Protein AF-A0A158P7Y4-F1 (afdb_monomer_lite)

Sequence (162 aa):
MDYEAQQLQEIEALQAIYQEDELELICAQYPDIALRVKLKSGQDGERNSDFQISLLIELPSNYPDVIPRLALEDVDDVLSTGRIQKAVKDEIGILLEEKKKETELKVEEEKEKAEAIERRKFEGIIVTPESFRIWKEKFDNERKALMEKKEKNGFVHGIRAR

Secondary structure (DSSP, 8-state):
--HHHHHHHHHHHHHHHS-TTTEEEEE-STTSEEEEEEEES--SS--TT--EEEEEEEE-TTTTTSPPEEEEESHHHHS-HHHHHHHHHHHHHHHHHHHHHHHHHHHHHHHHHHHHHHHHHHS-----HHHHHHHHHHHHHHHHHHHHHHHHHHHHHHS---

InterPro domains:
  IPR006575 RWD domain [PF05773] (6-92)
  IPR006575 RWD domain [PS50908] (9-121)
  IPR006575 RWD domain [SM00591] (9-139)
  IPR016135 Ubiquitin-conjugating enzyme/RWD-like [G3DSA:3.10.110.10] (1-116)
  IPR016135 Ubiquitin-conjugating enzyme/RWD-like [SSF54495] (2-83)
  IPR040213 GIR2-like [PTHR12292] (1-76)

Foldseek 3Di:
DPLLVVVLVVVVVVPVVDDPVQKDWPDSDPPWTKIKGKDWPDDDDDDVQIDIKIKIWTHHNPPPVDGTDIDIPPCCVNPPPVSVVVVVVVVVVVVVVVVVVVVVVVVVVVVVVVVVVVVVVVPDDPCDPVNVVVVVVVVVVVVVVVVVVVVVVVVVVVVPDD

Structure (mmCIF, N/CA/C/O backbone):
data_AF-A0A158P7Y4-F1
#
_entry.id   AF-A0A158P7Y4-F1
#
loop_
_atom_site.group_PDB
_atom_site.id
_atom_site.type_s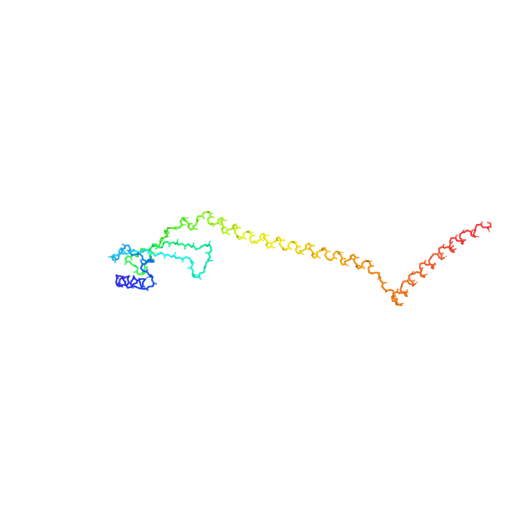ymbol
_atom_site.label_atom_id
_atom_site.label_alt_id
_atom_site.label_comp_id
_atom_site.label_asym_id
_atom_site.label_entity_id
_atom_site.label_seq_id
_atom_site.pdbx_PDB_ins_code
_atom_site.Cartn_x
_atom_site.Cartn_y
_atom_site.Cartn_z
_atom_site.occupancy
_atom_site.B_iso_or_equiv
_atom_site.auth_seq_id
_atom_site.auth_comp_id
_atom_site.auth_asym_id
_atom_site.auth_atom_id
_atom_site.pdbx_PDB_model_num
ATOM 1 N N . MET A 1 1 ? -23.034 -19.288 24.031 1.00 67.19 1 MET A N 1
ATOM 2 C CA . MET A 1 1 ? -21.654 -18.785 23.931 1.00 67.19 1 MET A CA 1
ATOM 3 C C . MET A 1 1 ? -21.576 -17.566 24.823 1.00 67.19 1 MET A C 1
ATOM 5 O O . MET A 1 1 ? -22.536 -16.802 24.825 1.00 67.19 1 MET A O 1
ATOM 9 N N . ASP A 1 2 ? -20.520 -17.437 25.617 1.00 89.94 2 ASP A N 1
ATOM 10 C CA . ASP A 1 2 ? -20.297 -16.238 26.425 1.00 89.94 2 ASP A CA 1
ATOM 11 C C . ASP A 1 2 ? -19.535 -15.217 25.570 1.00 89.94 2 ASP A C 1
ATOM 13 O O . ASP A 1 2 ? -18.311 -15.273 25.460 1.00 89.94 2 ASP A O 1
ATOM 17 N N . TYR A 1 3 ? -20.282 -14.381 24.840 1.00 92.94 3 TYR A N 1
ATOM 18 C CA . TYR A 1 3 ? -19.698 -13.443 23.874 1.00 92.94 3 TYR A CA 1
ATOM 19 C C . TYR A 1 3 ? -18.876 -12.354 24.562 1.00 92.94 3 TYR A C 1
ATOM 21 O O . TYR A 1 3 ? -17.833 -11.968 24.048 1.00 92.94 3 TYR A O 1
ATOM 29 N N . GLU A 1 4 ? -19.311 -11.907 25.741 1.00 93.19 4 GLU A N 1
ATOM 30 C CA . GLU A 1 4 ? -18.605 -10.907 26.541 1.00 93.19 4 GLU A CA 1
ATOM 31 C C . GLU A 1 4 ? -17.208 -11.397 26.935 1.00 93.19 4 GLU A C 1
ATOM 33 O O . GLU A 1 4 ? -16.221 -10.750 26.584 1.00 93.19 4 GLU A O 1
ATOM 38 N N . ALA A 1 5 ? -17.092 -12.564 27.582 1.00 92.62 5 ALA A N 1
ATOM 39 C CA . ALA A 1 5 ? -15.787 -13.094 27.972 1.00 92.62 5 ALA A CA 1
ATOM 40 C C . ALA A 1 5 ? -14.886 -13.359 26.760 1.00 92.62 5 ALA A C 1
ATOM 42 O O . ALA A 1 5 ? -13.683 -13.107 26.821 1.00 92.62 5 ALA A O 1
ATOM 43 N N . GLN A 1 6 ? -15.454 -13.837 25.648 1.00 92.94 6 GLN A N 1
ATOM 44 C CA . GLN A 1 6 ? -14.682 -14.084 24.433 1.00 92.94 6 GLN A CA 1
ATOM 45 C C . GLN A 1 6 ? -14.129 -12.787 23.824 1.00 92.94 6 GLN A C 1
ATOM 47 O O . GLN A 1 6 ? -12.957 -12.744 23.451 1.00 92.94 6 GLN A O 1
ATOM 52 N N . GLN A 1 7 ? -14.946 -11.735 23.738 1.00 93.19 7 GLN A N 1
ATOM 53 C CA . GLN A 1 7 ? -14.524 -10.441 23.200 1.00 93.19 7 GLN A CA 1
ATOM 54 C C . GLN A 1 7 ? -13.474 -9.772 24.089 1.00 93.19 7 GLN A C 1
ATOM 56 O O . GLN A 1 7 ? -12.487 -9.253 23.575 1.00 93.19 7 GLN A O 1
ATOM 61 N N . LEU A 1 8 ? -13.638 -9.835 25.414 1.00 92.06 8 LEU A N 1
ATOM 62 C CA . LEU A 1 8 ? -12.658 -9.295 26.361 1.00 92.06 8 LEU A CA 1
ATOM 63 C C . LEU A 1 8 ? -11.303 -10.003 26.245 1.00 92.06 8 LEU A C 1
ATOM 65 O O . LEU A 1 8 ? -10.276 -9.334 26.153 1.00 92.06 8 LEU A O 1
ATOM 69 N N . GLN A 1 9 ? -11.301 -11.336 26.146 1.00 92.94 9 GLN A N 1
ATOM 70 C CA . GLN A 1 9 ? -10.071 -12.105 25.950 1.00 92.94 9 GLN A CA 1
ATOM 71 C C . GLN A 1 9 ? -9.364 -11.731 24.635 1.00 92.94 9 GLN A C 1
ATOM 73 O O . GLN A 1 9 ? -8.135 -11.703 24.569 1.00 92.94 9 GLN A O 1
ATOM 78 N N . GLU A 1 10 ? -10.122 -11.453 23.571 1.00 92.94 10 GLU A N 1
ATOM 79 C CA . GLU A 1 10 ? -9.556 -11.021 22.291 1.00 92.94 10 GLU A CA 1
ATOM 80 C C . GLU A 1 10 ? -8.922 -9.626 22.385 1.00 92.94 10 GLU A C 1
ATOM 82 O O . GLU A 1 10 ? -7.828 -9.423 21.862 1.00 92.94 10 GLU A O 1
ATOM 87 N N . ILE A 1 11 ? -9.541 -8.690 23.111 1.00 91.69 11 ILE A N 1
ATOM 88 C CA . ILE A 1 11 ? -8.963 -7.360 23.367 1.00 91.69 11 ILE A CA 1
ATOM 89 C C . ILE A 1 11 ? -7.652 -7.480 24.140 1.00 91.69 11 ILE A C 1
ATOM 91 O O . ILE A 1 11 ? -6.666 -6.857 23.751 1.00 91.69 11 ILE A O 1
ATOM 95 N N . GLU A 1 12 ? -7.609 -8.305 25.188 1.00 92.69 12 GLU A N 1
ATOM 96 C CA . GLU A 1 12 ? -6.379 -8.549 25.949 1.00 92.69 12 GLU A CA 1
ATOM 97 C C . GLU A 1 12 ? -5.273 -9.126 25.053 1.00 92.69 12 GLU A C 1
ATOM 99 O O . GLU A 1 12 ? -4.119 -8.699 25.123 1.00 92.69 12 GLU A O 1
ATOM 104 N N . ALA A 1 13 ? -5.621 -10.060 24.161 1.00 93.31 13 ALA A N 1
ATOM 105 C CA . ALA A 1 13 ? -4.675 -10.606 23.193 1.00 93.31 13 ALA A CA 1
ATOM 106 C C . ALA A 1 13 ? -4.164 -9.531 22.219 1.00 93.31 13 ALA A C 1
ATOM 108 O O . ALA A 1 13 ? -2.966 -9.473 21.945 1.00 93.31 13 ALA A O 1
ATOM 109 N N . LEU A 1 14 ? -5.040 -8.651 21.725 1.00 92.00 14 LEU A N 1
ATOM 110 C CA . LEU A 1 14 ? -4.654 -7.542 20.849 1.00 92.00 14 LEU A CA 1
ATOM 111 C C . LEU A 1 14 ? -3.743 -6.539 21.567 1.00 92.00 14 LEU A C 1
ATOM 113 O O . LEU A 1 14 ? -2.738 -6.125 20.995 1.00 92.00 14 LEU A O 1
ATOM 117 N N . GLN A 1 15 ? -4.029 -6.210 22.827 1.00 91.00 15 GLN A N 1
ATOM 118 C CA . GLN A 1 15 ? -3.168 -5.363 23.662 1.00 91.00 15 GLN A CA 1
ATOM 119 C C . GLN A 1 15 ? -1.797 -5.996 23.948 1.00 91.00 15 GLN A C 1
ATOM 121 O O . GLN A 1 15 ? -0.847 -5.282 24.253 1.00 91.00 15 GLN A O 1
ATOM 126 N N . ALA A 1 16 ? -1.672 -7.323 23.847 1.00 92.56 16 ALA A N 1
ATOM 127 C CA . ALA A 1 16 ? -0.391 -8.016 23.968 1.00 92.56 16 ALA A CA 1
ATOM 128 C C . ALA A 1 16 ? 0.410 -8.042 22.651 1.00 92.56 16 ALA A C 1
ATOM 130 O O . ALA A 1 16 ? 1.637 -8.135 22.683 1.00 92.56 16 ALA A O 1
ATOM 131 N N . ILE A 1 17 ? -0.273 -7.999 21.500 1.00 93.00 17 ILE A N 1
ATOM 132 C CA . ILE A 1 17 ? 0.348 -8.005 20.165 1.00 93.00 17 ILE A CA 1
ATOM 133 C C . ILE A 1 17 ? 0.818 -6.602 19.774 1.00 93.00 17 ILE A C 1
ATOM 135 O O . ILE A 1 17 ? 1.925 -6.449 19.258 1.00 93.00 17 ILE A O 1
ATOM 139 N N . TYR A 1 18 ? -0.032 -5.599 19.991 1.00 90.06 18 TYR A N 1
ATOM 140 C CA . TYR A 1 18 ? 0.206 -4.218 19.586 1.00 90.06 18 TYR A CA 1
ATOM 141 C C . TYR A 1 18 ? 0.729 -3.387 20.753 1.00 90.06 18 TYR A C 1
ATOM 143 O O . TYR A 1 18 ? 0.289 -3.543 21.889 1.00 90.06 18 TYR A O 1
ATOM 151 N N . GLN A 1 19 ? 1.664 -2.479 20.470 1.00 87.75 19 GLN A N 1
ATOM 152 C CA . GLN A 1 19 ? 2.172 -1.552 21.483 1.00 87.75 19 GLN A CA 1
ATOM 153 C C . GLN A 1 19 ? 1.100 -0.515 21.864 1.00 87.75 19 GLN A C 1
ATOM 155 O O . GLN A 1 19 ? 0.194 -0.235 21.079 1.00 87.75 19 GLN A O 1
ATOM 160 N N . GLU A 1 20 ? 1.231 0.119 23.035 1.00 81.06 20 GLU A N 1
ATOM 161 C CA . GLU A 1 20 ? 0.264 1.123 23.527 1.00 81.06 20 GLU A CA 1
ATOM 162 C C . GLU A 1 20 ? 0.089 2.337 22.588 1.00 81.06 20 GLU A C 1
ATOM 164 O O . GLU A 1 20 ? -0.957 2.974 22.600 1.00 81.06 20 GLU A O 1
ATOM 169 N N . ASP A 1 21 ? 1.085 2.660 21.755 1.00 85.50 21 ASP A N 1
ATOM 170 C CA . ASP A 1 21 ? 0.981 3.734 20.749 1.00 85.50 21 ASP A CA 1
ATOM 171 C C . ASP A 1 21 ? 0.252 3.289 19.462 1.00 85.50 21 ASP A C 1
ATOM 173 O O . ASP A 1 21 ? -0.280 4.123 18.720 1.00 85.50 21 ASP A O 1
ATOM 177 N N . GLU A 1 22 ? 0.214 1.977 19.203 1.00 91.06 22 GLU A N 1
ATOM 178 C CA . GLU A 1 22 ? -0.325 1.366 17.983 1.00 91.06 22 GLU A CA 1
ATOM 179 C C . GLU A 1 22 ? -1.791 0.950 18.121 1.00 91.06 22 GLU A C 1
ATOM 181 O O . GLU A 1 22 ? -2.491 0.878 17.113 1.00 91.06 22 GLU A O 1
ATOM 186 N N . LEU A 1 23 ? -2.280 0.702 19.337 1.00 92.69 23 LEU A N 1
ATOM 187 C CA . LEU A 1 23 ? -3.669 0.328 19.596 1.00 92.69 23 LEU A CA 1
ATOM 188 C C . LEU A 1 23 ? -4.313 1.282 20.603 1.00 92.69 23 LEU A C 1
ATOM 190 O O . LEU A 1 23 ? -3.910 1.375 21.757 1.00 92.69 23 LEU A O 1
ATOM 194 N N . GLU A 1 24 ? -5.375 1.947 20.163 1.00 92.62 24 GLU A N 1
ATOM 195 C CA . GLU A 1 24 ? -6.201 2.847 20.957 1.00 92.62 24 GLU A CA 1
ATOM 196 C C . GLU A 1 24 ? -7.570 2.209 21.183 1.00 92.62 24 GLU A C 1
ATOM 198 O O . GLU A 1 24 ? -8.309 1.911 20.245 1.00 92.62 24 GLU A O 1
ATOM 203 N N . LEU A 1 25 ? -7.942 2.011 22.442 1.00 90.81 25 LEU A N 1
ATOM 204 C CA . LEU A 1 25 ? -9.248 1.471 22.786 1.00 90.81 25 LEU A CA 1
ATOM 205 C C . LEU A 1 25 ? -10.254 2.617 22.975 1.00 90.81 25 LEU A C 1
ATOM 207 O O . LEU A 1 25 ? -10.089 3.458 23.856 1.00 90.81 25 LEU A O 1
ATOM 211 N N . ILE A 1 26 ? -11.290 2.654 22.132 1.00 92.44 26 ILE A N 1
ATOM 212 C CA . ILE A 1 26 ? -12.310 3.716 22.129 1.00 92.44 26 ILE A CA 1
ATOM 213 C C . ILE A 1 26 ? -13.419 3.378 23.128 1.00 92.44 26 ILE A C 1
ATOM 215 O O . ILE A 1 26 ? -13.846 4.236 23.899 1.00 92.44 26 ILE A O 1
ATOM 219 N N . CYS A 1 27 ? -13.866 2.120 23.137 1.00 90.06 27 CYS A N 1
ATOM 220 C CA . CYS A 1 27 ? -14.847 1.606 24.083 1.00 90.06 27 CYS A CA 1
ATOM 221 C C . CYS A 1 27 ? -14.557 0.131 24.400 1.00 90.06 27 CYS A C 1
ATOM 223 O O . CYS A 1 27 ? -14.446 -0.688 23.493 1.00 90.06 27 CYS A O 1
ATOM 225 N N . ALA A 1 28 ? -14.435 -0.209 25.686 1.00 86.75 28 ALA A N 1
ATOM 226 C CA . ALA A 1 28 ? -14.201 -1.581 26.171 1.00 86.75 28 ALA A CA 1
ATOM 227 C C . ALA A 1 28 ? -15.465 -2.206 26.775 1.00 86.75 28 ALA A C 1
ATOM 229 O O . ALA A 1 28 ? -15.407 -3.294 27.343 1.00 86.75 28 ALA A O 1
ATOM 230 N N . GLN A 1 29 ? -16.599 -1.508 26.721 1.00 89.94 29 GLN A N 1
ATOM 231 C CA . GLN A 1 29 ? -17.802 -1.948 27.406 1.00 89.94 29 GLN A CA 1
ATOM 232 C C . GLN A 1 29 ? -18.650 -2.805 26.472 1.00 89.94 29 GLN A C 1
ATOM 234 O O . GLN A 1 29 ? -19.234 -2.293 25.521 1.00 89.94 29 GLN A O 1
ATOM 239 N N . TYR A 1 30 ? -18.778 -4.097 26.777 1.00 88.19 30 TYR A N 1
ATOM 240 C CA . TYR A 1 30 ? -19.743 -4.953 26.090 1.00 88.19 30 TYR A CA 1
ATOM 241 C C . TYR A 1 30 ? -21.167 -4.395 26.279 1.00 88.19 30 TYR A C 1
ATOM 243 O O . TYR A 1 30 ? -21.521 -3.998 27.399 1.00 88.19 30 TYR A O 1
ATOM 251 N N . PRO A 1 31 ? -22.008 -4.368 25.227 1.00 88.12 31 PRO A N 1
ATOM 252 C CA . PRO A 1 31 ? -21.788 -4.901 23.872 1.00 88.12 31 PRO A CA 1
ATOM 253 C C . PRO A 1 31 ? -21.184 -3.934 22.836 1.00 88.12 31 PRO A C 1
ATOM 255 O O . PRO A 1 31 ? -21.092 -4.299 21.669 1.00 88.12 31 PRO A O 1
ATOM 258 N N . ASP A 1 32 ? -20.829 -2.712 23.218 1.00 88.69 32 ASP A N 1
ATOM 259 C CA . ASP A 1 32 ? -20.439 -1.635 22.299 1.00 88.69 32 ASP A CA 1
ATOM 260 C C . ASP A 1 32 ? -18.912 -1.482 22.257 1.00 88.69 32 ASP A C 1
ATOM 262 O O . ASP A 1 32 ? -18.356 -0.454 22.631 1.00 88.69 32 ASP A O 1
ATOM 266 N N . ILE A 1 33 ? -18.204 -2.550 21.885 1.00 93.12 33 ILE A N 1
ATOM 267 C CA . ILE A 1 33 ? -16.739 -2.555 21.920 1.00 93.12 33 ILE A CA 1
ATOM 268 C C . ILE A 1 33 ? -16.188 -1.961 20.623 1.00 93.12 33 ILE A C 1
ATOM 270 O O . ILE A 1 33 ? -16.509 -2.423 19.527 1.00 93.12 33 ILE A O 1
ATOM 274 N N . ALA A 1 34 ? -15.307 -0.970 20.751 1.00 94.56 34 ALA A N 1
ATOM 275 C CA . ALA A 1 34 ? -14.667 -0.296 19.631 1.00 94.56 34 ALA A CA 1
ATOM 276 C C . ALA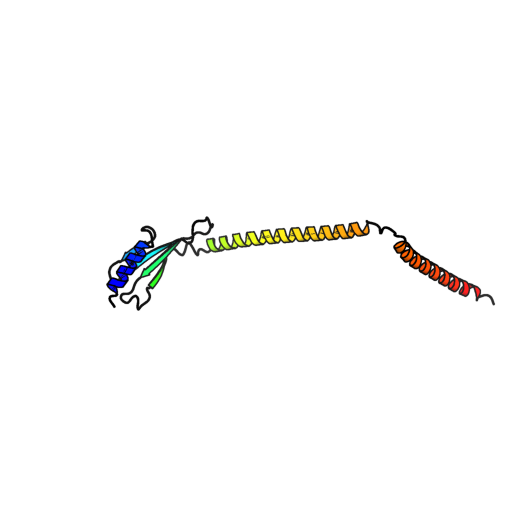 A 1 34 ? -13.181 -0.036 19.903 1.00 94.56 34 ALA A C 1
ATOM 278 O O . ALA A 1 34 ? -12.791 0.428 20.978 1.00 94.56 34 ALA A O 1
ATOM 279 N N . LEU A 1 35 ? -12.349 -0.297 18.900 1.00 94.44 35 LEU A N 1
ATOM 280 C CA . LEU A 1 35 ? -10.897 -0.170 18.970 1.00 94.44 35 LEU A CA 1
ATOM 281 C C . LEU A 1 35 ? -10.331 0.370 17.656 1.00 94.44 35 LEU A C 1
ATOM 283 O O . LEU A 1 35 ? -10.853 0.101 16.577 1.00 94.44 35 LEU A O 1
ATOM 287 N N . ARG A 1 36 ? -9.264 1.157 17.756 1.00 95.50 36 ARG A N 1
ATOM 288 C CA . ARG A 1 36 ? -8.540 1.754 16.637 1.00 95.50 36 ARG A CA 1
ATOM 289 C C . ARG A 1 36 ? -7.107 1.244 16.649 1.00 95.50 36 ARG A C 1
ATOM 291 O O . ARG A 1 36 ? -6.418 1.348 17.655 1.00 95.50 36 ARG A O 1
ATOM 298 N N . VAL A 1 37 ? -6.645 0.729 15.518 1.00 94.25 37 VAL A N 1
ATOM 299 C CA . VAL A 1 37 ? -5.289 0.198 15.352 1.00 94.25 37 VAL A CA 1
ATOM 300 C C . VAL A 1 37 ? -4.555 1.019 14.297 1.00 94.25 37 VAL A C 1
ATOM 302 O O . VAL A 1 37 ? -4.980 1.074 13.145 1.00 94.25 37 VAL A O 1
ATOM 305 N N . LYS A 1 38 ? -3.446 1.658 14.664 1.00 91.81 38 LYS A N 1
ATOM 306 C CA . LYS A 1 38 ? -2.549 2.363 13.743 1.00 91.81 38 LYS A CA 1
ATOM 307 C C . LYS A 1 38 ? -1.619 1.355 13.076 1.00 91.81 38 LYS A C 1
ATOM 309 O O . LYS A 1 38 ? -0.812 0.704 13.730 1.00 91.81 38 LYS A O 1
ATOM 314 N N . LEU A 1 39 ? -1.706 1.251 11.757 1.00 88.81 39 LEU A N 1
ATOM 315 C CA . LEU A 1 39 ? -0.927 0.322 10.945 1.00 88.81 39 LEU A CA 1
ATOM 316 C C . LEU A 1 39 ? 0.100 1.094 10.117 1.00 88.81 39 LEU A C 1
ATOM 318 O O . LEU A 1 39 ? -0.250 2.044 9.416 1.00 88.81 39 LEU A O 1
ATOM 322 N N . LYS A 1 40 ? 1.361 0.661 10.163 1.00 85.88 40 LYS A N 1
ATOM 323 C CA . LYS A 1 40 ? 2.467 1.212 9.365 1.00 85.88 40 LYS A CA 1
ATOM 324 C C . LYS A 1 40 ? 2.822 0.243 8.236 1.00 85.88 40 LYS A C 1
ATOM 326 O O . LYS A 1 40 ? 2.871 -0.965 8.447 1.00 85.88 40 LYS A O 1
ATOM 331 N N . SER A 1 41 ? 3.071 0.760 7.033 1.00 81.56 41 SER A N 1
ATOM 332 C CA . SER A 1 41 ? 3.370 -0.059 5.848 1.00 81.56 41 SER A CA 1
ATOM 333 C C . SER A 1 41 ? 4.819 -0.556 5.769 1.00 81.56 41 SER A C 1
ATOM 335 O O . SER A 1 41 ? 5.103 -1.465 4.991 1.00 81.56 41 SER A O 1
ATOM 337 N N . GLY A 1 42 ? 5.743 0.070 6.504 1.00 71.00 42 GLY A N 1
ATOM 338 C CA . GLY A 1 42 ? 7.179 -0.212 6.444 1.00 71.00 42 GLY A CA 1
ATOM 339 C C . GLY A 1 42 ? 7.630 -1.211 7.510 1.00 71.00 42 GLY A C 1
ATOM 340 O O . GLY A 1 42 ? 7.325 -1.042 8.689 1.00 71.00 42 GLY A O 1
ATOM 341 N N . GLN A 1 43 ? 8.390 -2.230 7.100 1.00 56.12 43 GLN A N 1
ATOM 342 C CA . GLN A 1 43 ? 9.251 -3.015 7.989 1.00 56.12 43 GLN A CA 1
ATOM 343 C C . GLN A 1 43 ? 10.697 -2.617 7.695 1.00 56.12 43 GLN A C 1
ATOM 345 O O . GLN A 1 43 ? 11.125 -2.757 6.553 1.00 56.12 43 GLN A O 1
ATOM 350 N N . ASP A 1 44 ? 11.390 -2.100 8.713 1.00 54.38 44 ASP A N 1
ATOM 351 C CA . ASP A 1 44 ? 12.846 -1.908 8.810 1.00 54.38 44 ASP A CA 1
ATOM 352 C C . ASP A 1 44 ? 13.591 -1.814 7.457 1.00 54.38 44 ASP A C 1
ATOM 354 O O . ASP A 1 44 ? 14.211 -2.761 6.973 1.00 54.38 44 ASP A O 1
ATOM 358 N N . GLY A 1 45 ? 13.476 -0.660 6.798 1.00 53.00 45 GLY A N 1
ATOM 359 C CA . GLY A 1 45 ? 14.180 -0.374 5.552 1.00 53.00 45 GLY A CA 1
ATOM 360 C C . GLY A 1 45 ? 13.527 0.775 4.807 1.00 53.00 45 GLY A C 1
ATOM 361 O O . GLY A 1 45 ? 12.391 0.642 4.364 1.00 53.00 45 GLY A O 1
ATOM 362 N N . GLU A 1 46 ? 14.252 1.888 4.667 1.00 53.78 46 GLU A N 1
ATOM 363 C CA . GLU A 1 46 ? 13.830 3.115 3.984 1.00 53.78 46 GLU A CA 1
ATOM 364 C C . GLU A 1 46 ? 13.306 2.834 2.564 1.00 53.78 46 GLU A C 1
ATOM 366 O O . GLU A 1 46 ? 14.024 2.918 1.565 1.00 53.78 46 GLU A O 1
ATOM 371 N N . ARG A 1 47 ? 12.018 2.517 2.443 1.00 53.72 47 ARG A N 1
ATOM 372 C CA . ARG A 1 47 ? 11.289 2.681 1.195 1.00 53.72 47 ARG A CA 1
ATOM 373 C C . ARG A 1 47 ? 10.669 4.061 1.261 1.00 53.72 47 ARG A C 1
ATOM 375 O O . ARG A 1 47 ? 9.976 4.415 2.205 1.00 53.72 47 ARG A O 1
ATOM 382 N N . ASN A 1 48 ? 10.907 4.854 0.222 1.00 56.31 48 ASN A N 1
ATOM 383 C CA . ASN A 1 48 ? 10.493 6.256 0.098 1.00 56.31 48 ASN A CA 1
ATOM 384 C C . ASN A 1 48 ? 8.956 6.430 -0.040 1.00 56.31 48 ASN A C 1
ATOM 386 O O . ASN A 1 48 ? 8.459 7.331 -0.714 1.00 56.31 48 ASN A O 1
ATOM 390 N N . SER A 1 49 ? 8.178 5.484 0.485 1.00 64.31 49 SER A N 1
ATOM 391 C CA . SER A 1 49 ? 6.730 5.359 0.350 1.00 64.31 49 SER A CA 1
ATOM 392 C C . SER A 1 49 ? 6.081 4.773 1.602 1.00 64.31 49 SER A C 1
ATOM 394 O O . SER A 1 49 ? 4.952 4.302 1.511 1.00 64.31 49 SER A O 1
ATOM 396 N N . ASP A 1 50 ? 6.748 4.828 2.757 1.00 76.19 50 ASP A N 1
ATOM 397 C CA . ASP A 1 50 ? 6.121 4.444 4.018 1.00 76.19 50 ASP A CA 1
ATOM 398 C C . ASP A 1 50 ? 4.852 5.268 4.258 1.00 76.19 50 ASP A C 1
ATOM 400 O O . ASP A 1 50 ? 4.790 6.479 4.011 1.00 76.19 50 ASP A O 1
ATOM 404 N N . PHE A 1 51 ? 3.791 4.593 4.674 1.00 79.31 51 PHE A N 1
ATOM 405 C CA . PHE A 1 51 ? 2.517 5.203 4.991 1.00 79.31 51 PHE A CA 1
ATOM 406 C C . PHE A 1 51 ? 1.929 4.594 6.255 1.00 79.31 51 PHE A C 1
ATOM 408 O O . PHE A 1 51 ? 2.237 3.462 6.630 1.00 79.31 51 PHE A O 1
ATOM 415 N N . GLN A 1 52 ? 1.079 5.375 6.906 1.00 85.25 52 GLN A N 1
ATOM 416 C CA . GLN A 1 52 ? 0.356 4.976 8.098 1.00 85.25 52 GLN A CA 1
ATOM 417 C C . GLN A 1 52 ? -1.139 5.145 7.840 1.00 85.25 52 GLN A C 1
ATOM 419 O O . GLN A 1 52 ? -1.541 6.133 7.233 1.00 85.25 52 GLN A O 1
ATOM 424 N N . ILE A 1 53 ? -1.931 4.169 8.274 1.00 90.00 53 ILE A N 1
ATOM 425 C CA . ILE A 1 53 ? -3.398 4.198 8.239 1.00 90.00 53 ILE A CA 1
ATOM 426 C C . ILE A 1 53 ? -3.944 3.792 9.603 1.00 90.00 53 ILE A C 1
ATOM 428 O O . ILE A 1 53 ? -3.278 3.069 10.346 1.00 90.00 53 ILE A O 1
ATOM 432 N N . SER A 1 54 ? -5.168 4.201 9.908 1.00 92.06 54 SER A N 1
ATOM 433 C CA . SER A 1 54 ? -5.856 3.817 11.140 1.00 92.06 54 SER A CA 1
ATOM 434 C C . SER A 1 54 ? -7.014 2.876 10.799 1.00 92.06 54 SER A C 1
ATOM 436 O O . SER A 1 54 ? -7.888 3.220 10.009 1.00 92.06 54 SER A O 1
ATOM 438 N N . LEU A 1 55 ? -7.025 1.670 11.363 1.00 93.88 55 LEU A N 1
ATOM 439 C CA . LEU A 1 55 ? -8.107 0.696 11.230 1.00 93.88 55 LEU A CA 1
ATOM 440 C C . LEU A 1 55 ? -9.034 0.801 12.442 1.00 93.88 55 LEU A C 1
ATOM 442 O O . LEU A 1 55 ? -8.641 0.460 13.553 1.00 93.88 55 LEU A O 1
ATOM 446 N N . LEU A 1 56 ? -10.265 1.245 12.219 1.00 95.56 56 LEU A N 1
ATOM 447 C CA . LEU A 1 56 ? -11.338 1.244 13.204 1.00 95.56 56 LEU A CA 1
ATOM 448 C C . LEU A 1 56 ? -12.087 -0.091 13.147 1.00 95.56 56 LEU A C 1
ATOM 450 O O . LEU A 1 56 ? -12.512 -0.528 12.075 1.00 95.56 56 LEU A O 1
ATOM 454 N N . ILE A 1 57 ? -12.260 -0.720 14.303 1.00 95.31 57 ILE A N 1
ATOM 455 C CA . ILE A 1 57 ? -12.911 -2.016 14.479 1.00 95.31 57 ILE A CA 1
ATOM 456 C C . ILE A 1 57 ? -14.020 -1.854 15.517 1.00 95.31 57 ILE A C 1
ATOM 458 O O . ILE A 1 57 ? -13.759 -1.460 16.651 1.00 95.31 57 ILE A O 1
ATOM 462 N N . GLU A 1 58 ? -15.250 -2.185 15.137 1.00 95.44 58 GLU A N 1
ATOM 463 C CA . GLU A 1 58 ? -16.413 -2.234 16.025 1.00 95.44 58 GLU A CA 1
ATOM 464 C C . GLU A 1 58 ? -16.880 -3.691 16.149 1.00 95.44 58 GLU A C 1
ATOM 466 O O . GLU A 1 58 ? -17.271 -4.315 15.153 1.00 95.44 58 GLU A O 1
ATOM 471 N N . LEU A 1 59 ? -16.829 -4.248 17.361 1.00 93.50 59 LEU A N 1
ATOM 472 C CA . LEU A 1 59 ? -17.272 -5.613 17.635 1.00 93.50 59 LEU A CA 1
ATOM 473 C C . LEU A 1 59 ? -18.772 -5.604 17.976 1.00 93.50 59 LEU A C 1
ATOM 475 O O . LEU A 1 59 ? -19.166 -4.974 18.956 1.00 93.50 59 LEU A O 1
ATOM 479 N N . PRO A 1 60 ? -19.634 -6.301 17.214 1.00 93.81 60 PRO A N 1
ATOM 480 C CA . PRO A 1 60 ? -21.040 -6.442 17.573 1.00 93.81 60 PRO A CA 1
ATOM 481 C C . PRO A 1 60 ? -21.211 -7.375 18.781 1.00 93.81 60 PRO A C 1
ATOM 483 O O . PRO A 1 60 ? -20.417 -8.292 18.989 1.00 93.81 60 PRO A O 1
ATOM 486 N N . SER A 1 61 ? -22.332 -7.255 19.500 1.00 94.00 61 SER A N 1
ATOM 487 C CA . SER A 1 61 ? -22.708 -8.140 20.626 1.00 94.00 61 SER A CA 1
ATOM 488 C C . SER A 1 61 ? -22.647 -9.639 20.312 1.00 94.00 61 SER A C 1
ATOM 490 O O . SER A 1 61 ? -22.519 -10.468 21.204 1.00 94.00 61 SER A O 1
ATOM 492 N N . ASN A 1 62 ? -22.789 -9.993 19.037 1.00 93.25 62 ASN A N 1
ATOM 493 C CA . ASN A 1 62 ? -22.855 -11.367 18.559 1.00 93.25 62 ASN A CA 1
ATOM 494 C C . ASN A 1 62 ? -21.566 -11.812 17.857 1.00 93.25 62 ASN A C 1
ATOM 496 O O . ASN A 1 62 ? -21.577 -12.854 17.215 1.00 93.25 62 ASN A O 1
ATOM 500 N N . TYR A 1 63 ? -20.470 -11.051 17.922 1.00 91.69 63 TYR A N 1
ATOM 501 C CA . TYR A 1 63 ? -19.163 -11.549 17.489 1.00 91.69 63 TYR A CA 1
ATOM 502 C C . TYR A 1 63 ? -18.723 -12.681 18.436 1.00 91.69 63 TYR A C 1
ATOM 504 O O . TYR A 1 63 ? -18.805 -12.498 19.656 1.00 91.69 63 TYR A O 1
ATOM 512 N N . PRO A 1 64 ? -18.297 -13.850 17.921 1.00 92.19 64 PRO A N 1
ATOM 513 C CA . PRO A 1 64 ? -17.792 -14.106 16.564 1.00 92.19 64 PRO A CA 1
ATOM 514 C C . PRO A 1 64 ? -18.822 -14.514 15.495 1.00 92.19 64 PRO A C 1
ATOM 516 O O . PRO A 1 64 ? -18.459 -14.576 14.322 1.00 92.19 64 PRO A O 1
ATOM 519 N N . ASP A 1 65 ? -20.081 -14.803 15.845 1.00 94.00 65 ASP A N 1
ATOM 520 C CA . ASP A 1 65 ? -21.107 -15.228 14.875 1.00 94.00 65 ASP A CA 1
ATOM 521 C C . ASP A 1 65 ? -21.411 -14.156 13.814 1.00 94.00 65 ASP A C 1
ATOM 523 O O . ASP A 1 65 ? -21.781 -14.481 12.684 1.00 94.00 65 ASP A O 1
ATOM 527 N N . VAL A 1 66 ? -21.241 -12.877 14.160 1.00 94.19 66 VAL A N 1
ATOM 528 C CA . VAL A 1 66 ? -21.330 -11.741 13.231 1.00 94.19 66 VAL A CA 1
ATOM 529 C C . VAL A 1 66 ? -19.972 -11.052 13.134 1.00 94.19 66 VAL A C 1
ATOM 531 O O . VAL A 1 66 ? -19.398 -10.683 14.153 1.00 94.19 66 VAL A O 1
ATOM 534 N N . ILE A 1 67 ? -19.478 -10.851 11.907 1.00 93.62 67 ILE A N 1
ATOM 535 C CA . ILE A 1 67 ? -18.198 -10.180 11.629 1.00 93.62 67 ILE A CA 1
ATOM 536 C C . ILE A 1 67 ? -18.196 -8.733 12.164 1.00 93.62 67 ILE A C 1
ATOM 538 O O . ILE A 1 67 ? -19.226 -8.056 12.070 1.00 93.62 67 ILE A O 1
ATOM 542 N N . PRO A 1 68 ? -17.068 -8.229 12.696 1.00 94.88 68 PRO A N 1
ATOM 543 C CA . PRO A 1 68 ? -16.974 -6.845 13.129 1.00 94.88 68 PRO A CA 1
ATOM 544 C C . PRO A 1 68 ? -17.089 -5.872 11.961 1.00 94.88 68 PRO A C 1
ATOM 546 O O . PRO A 1 68 ? -16.747 -6.184 10.815 1.00 94.88 68 PRO A O 1
ATOM 549 N N . ARG A 1 69 ? -17.550 -4.659 12.262 1.00 94.38 69 ARG A N 1
ATOM 550 C CA . ARG A 1 69 ? -17.557 -3.566 11.294 1.00 94.38 69 ARG A CA 1
ATOM 551 C C . ARG A 1 69 ? -16.171 -2.931 11.280 1.00 94.38 69 ARG A C 1
ATOM 553 O O . ARG A 1 69 ? -15.661 -2.501 12.308 1.00 94.38 69 ARG A O 1
ATOM 560 N N . LEU A 1 70 ? -15.574 -2.897 10.093 1.00 95.19 70 LEU A N 1
ATOM 561 C CA . LEU A 1 70 ? -14.231 -2.378 9.857 1.00 95.19 70 LEU A CA 1
ATOM 562 C C . LEU A 1 70 ? -14.319 -1.089 9.038 1.00 95.19 70 LEU A C 1
ATOM 564 O O . LEU A 1 70 ? -15.048 -1.037 8.044 1.00 95.19 70 LEU A O 1
ATOM 568 N N . ALA A 1 71 ? -13.566 -0.067 9.429 1.00 93.75 71 ALA A N 1
ATOM 569 C CA . ALA A 1 71 ? -13.429 1.177 8.683 1.00 93.75 71 ALA A CA 1
ATOM 570 C C . ALA A 1 71 ? -11.969 1.640 8.673 1.00 93.75 71 ALA A C 1
ATOM 572 O O . ALA A 1 71 ? -11.219 1.377 9.606 1.00 93.75 71 ALA A O 1
ATOM 573 N N . LEU A 1 72 ? -11.565 2.318 7.602 1.00 91.44 72 LEU A N 1
ATOM 574 C CA . LEU A 1 72 ? -10.237 2.910 7.489 1.00 91.44 72 LEU A CA 1
ATOM 575 C C . LEU A 1 72 ? -10.342 4.424 7.656 1.00 91.44 72 LEU A C 1
ATOM 577 O O . LEU A 1 72 ? -11.167 5.066 7.006 1.00 91.44 72 LEU A O 1
ATOM 581 N N . GLU A 1 73 ? -9.485 4.973 8.502 1.00 89.00 73 GLU A N 1
ATOM 582 C CA . GLU A 1 73 ? -9.275 6.401 8.711 1.00 89.00 73 GLU A CA 1
ATOM 583 C C . GLU A 1 73 ? -7.856 6.783 8.249 1.00 89.00 73 GLU A C 1
ATOM 585 O O . GLU A 1 73 ? -7.003 5.919 8.017 1.00 89.00 73 GLU A O 1
ATOM 590 N N . ASP A 1 74 ? -7.618 8.085 8.073 1.00 81.62 74 ASP A N 1
ATOM 591 C CA . ASP A 1 74 ? -6.323 8.649 7.654 1.00 81.62 74 ASP A CA 1
ATOM 592 C C . ASP A 1 74 ? -5.823 8.159 6.275 1.00 81.62 74 ASP A C 1
ATOM 594 O O . ASP A 1 74 ? -4.629 8.152 5.979 1.00 81.62 74 ASP A O 1
ATOM 598 N N . VAL A 1 75 ? -6.742 7.752 5.390 1.00 80.12 75 VAL A N 1
ATOM 599 C CA . VAL A 1 75 ? -6.406 7.226 4.052 1.00 80.12 75 VAL A CA 1
ATOM 600 C C . VAL A 1 75 ? -6.159 8.302 2.993 1.00 80.12 75 VAL A C 1
ATOM 602 O O . VAL A 1 75 ? -5.533 8.008 1.972 1.00 80.12 75 VAL A O 1
ATOM 605 N N . ASP A 1 76 ? -6.631 9.531 3.213 1.00 74.44 76 ASP A N 1
ATOM 606 C CA . ASP A 1 76 ? -6.573 10.623 2.230 1.00 74.44 76 ASP A CA 1
ATOM 607 C C . ASP A 1 76 ? -5.134 10.972 1.834 1.00 74.44 76 ASP A C 1
ATOM 609 O O . ASP A 1 76 ? -4.807 11.066 0.648 1.00 74.44 76 ASP A O 1
ATOM 613 N N . ASP A 1 77 ? -4.236 11.081 2.814 1.00 70.56 77 ASP A N 1
ATOM 614 C CA . ASP A 1 77 ? -2.831 11.382 2.549 1.00 70.56 77 ASP A CA 1
ATOM 615 C C . ASP A 1 77 ? -2.108 10.206 1.880 1.00 70.56 77 ASP A C 1
ATOM 617 O O . ASP A 1 77 ? -1.224 10.405 1.038 1.00 70.56 77 ASP A O 1
ATOM 621 N N . VAL A 1 78 ? -2.503 8.969 2.197 1.00 71.56 78 VAL A N 1
ATOM 622 C CA . VAL A 1 78 ? -1.911 7.740 1.645 1.00 71.56 78 VAL A CA 1
ATOM 623 C C . VAL A 1 78 ? -2.280 7.536 0.182 1.00 71.56 78 VAL A C 1
ATOM 625 O O . VAL A 1 78 ? -1.404 7.280 -0.643 1.00 71.56 78 VAL A O 1
ATOM 628 N N . LEU A 1 79 ? -3.561 7.690 -0.145 1.00 71.44 79 LEU A N 1
ATOM 629 C CA . LEU A 1 79 ? -4.103 7.477 -1.488 1.00 71.44 79 LEU A CA 1
ATOM 630 C C . LEU A 1 79 ? -4.148 8.765 -2.317 1.00 71.44 79 LEU A C 1
ATOM 632 O O . LEU A 1 79 ? -4.777 8.816 -3.378 1.00 71.44 79 LEU A O 1
ATOM 636 N N . SER A 1 80 ? -3.463 9.809 -1.854 1.00 81.69 80 SER A N 1
ATOM 637 C CA . SER A 1 80 ? -3.420 11.088 -2.542 1.00 81.69 80 SER A CA 1
ATOM 638 C C . SER A 1 80 ? -2.883 10.939 -3.966 1.00 81.69 80 SER A C 1
ATOM 640 O O . SER A 1 80 ? -1.901 10.244 -4.254 1.00 81.69 80 SER A O 1
ATOM 642 N N . THR A 1 81 ? -3.511 11.668 -4.890 1.00 83.81 81 THR A N 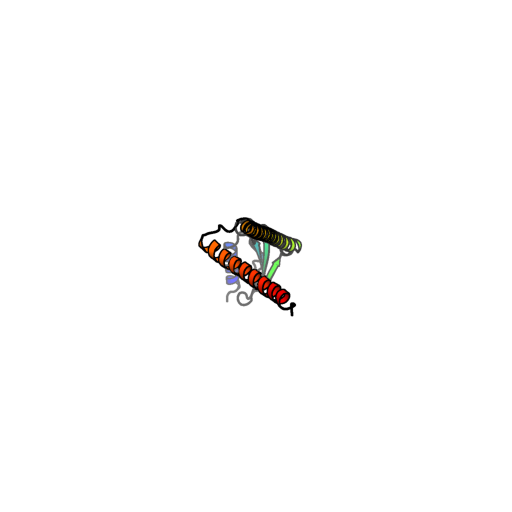1
ATOM 643 C CA . THR A 1 81 ? -3.118 11.664 -6.305 1.00 83.81 81 THR A CA 1
ATOM 644 C C . THR A 1 81 ? -1.650 12.065 -6.479 1.00 83.81 81 THR A C 1
ATOM 646 O O . THR A 1 81 ? -0.967 11.527 -7.345 1.00 83.81 81 THR A O 1
ATOM 649 N N . GLY A 1 82 ? -1.136 12.960 -5.629 1.00 83.38 82 GLY A N 1
ATOM 650 C CA . GLY A 1 82 ? 0.269 13.369 -5.647 1.00 83.38 82 GLY A CA 1
ATOM 651 C C . GLY A 1 82 ? 1.238 12.223 -5.342 1.00 83.38 82 GLY A C 1
ATOM 652 O O . GLY A 1 82 ? 2.237 12.075 -6.048 1.00 83.38 82 GLY A O 1
ATOM 653 N N . ARG A 1 83 ? 0.938 11.370 -4.351 1.00 81.56 83 ARG A N 1
ATOM 654 C CA . ARG A 1 83 ? 1.774 10.198 -4.037 1.00 81.56 83 ARG A CA 1
ATOM 655 C C . ARG A 1 83 ? 1.743 9.173 -5.161 1.00 81.56 83 ARG A C 1
ATOM 657 O O . ARG A 1 83 ? 2.805 8.711 -5.575 1.00 81.56 83 ARG A O 1
ATOM 664 N N . ILE A 1 84 ? 0.558 8.892 -5.705 1.00 85.38 84 ILE A N 1
ATOM 665 C CA . ILE A 1 84 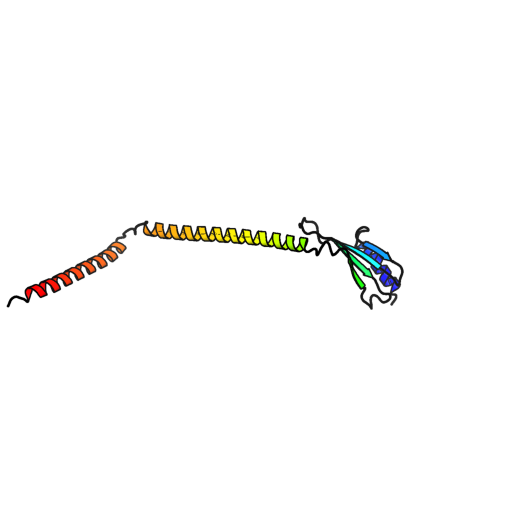? 0.396 7.991 -6.854 1.00 85.38 84 ILE A CA 1
ATOM 666 C C . ILE A 1 84 ? 1.198 8.515 -8.051 1.00 85.38 84 ILE A C 1
ATOM 668 O O . ILE A 1 84 ? 1.980 7.778 -8.645 1.00 85.38 84 ILE A O 1
ATOM 672 N N . GLN A 1 85 ? 1.074 9.807 -8.371 1.00 88.81 85 GLN A N 1
ATOM 673 C CA . GLN A 1 85 ? 1.828 10.430 -9.460 1.00 88.81 85 GLN A CA 1
ATOM 674 C C . GLN A 1 85 ? 3.337 10.351 -9.242 1.00 88.81 85 GLN A C 1
ATOM 676 O O . GLN A 1 85 ? 4.062 10.065 -10.191 1.00 88.81 85 GLN A O 1
ATOM 681 N N . LYS A 1 86 ? 3.821 10.594 -8.018 1.00 86.69 86 LYS A N 1
ATOM 682 C CA . LYS A 1 86 ? 5.248 10.494 -7.703 1.00 86.69 86 LYS A CA 1
ATOM 683 C C . LYS A 1 86 ? 5.759 9.069 -7.905 1.00 86.69 86 LYS A C 1
ATOM 685 O O . LYS A 1 86 ? 6.748 8.899 -8.606 1.00 86.69 86 LYS A O 1
ATOM 690 N N . ALA A 1 87 ? 5.073 8.067 -7.355 1.00 84.62 87 ALA A N 1
ATOM 691 C CA . ALA A 1 87 ? 5.463 6.664 -7.500 1.00 84.62 87 ALA A CA 1
ATOM 692 C C . ALA A 1 87 ? 5.518 6.242 -8.978 1.00 84.62 87 ALA A C 1
ATOM 694 O O . ALA A 1 87 ? 6.516 5.688 -9.433 1.00 84.62 87 ALA A O 1
ATOM 695 N N . VAL A 1 88 ? 4.489 6.600 -9.751 1.00 89.50 88 VAL A N 1
ATOM 696 C CA . VAL A 1 88 ? 4.431 6.323 -11.193 1.00 89.50 88 VAL A CA 1
ATOM 697 C C . VAL A 1 88 ? 5.541 7.057 -11.948 1.00 89.50 88 VAL A C 1
ATOM 699 O O . VAL A 1 88 ? 6.177 6.482 -12.827 1.00 89.50 88 VAL A O 1
ATOM 702 N N . LYS A 1 89 ? 5.804 8.325 -11.619 1.00 91.38 89 LYS A N 1
ATOM 703 C CA . LYS A 1 89 ? 6.855 9.121 -12.263 1.00 91.38 89 LYS A CA 1
ATOM 704 C C . LYS A 1 89 ? 8.250 8.566 -11.981 1.00 91.38 89 LYS A C 1
ATOM 706 O O . LYS A 1 89 ? 9.059 8.522 -12.906 1.00 91.38 89 LYS A O 1
ATOM 711 N N . ASP A 1 90 ? 8.522 8.166 -10.741 1.00 89.19 90 ASP A N 1
ATOM 712 C CA . ASP A 1 90 ? 9.808 7.592 -10.340 1.00 89.19 90 ASP A CA 1
ATOM 713 C C . ASP A 1 90 ? 10.055 6.278 -11.112 1.00 89.19 90 ASP A C 1
ATOM 715 O O . ASP A 1 90 ? 11.114 6.110 -11.717 1.00 89.19 90 ASP A O 1
ATOM 719 N N . GLU A 1 91 ? 9.046 5.404 -11.207 1.00 91.56 91 GLU A N 1
ATOM 720 C CA . GLU A 1 91 ? 9.138 4.146 -11.964 1.00 91.56 91 GLU A CA 1
ATOM 721 C C . GLU A 1 91 ? 9.297 4.369 -13.478 1.00 91.56 91 GLU A C 1
ATOM 723 O O . GLU A 1 91 ? 10.168 3.772 -14.114 1.00 91.56 91 GLU A O 1
ATOM 728 N N . ILE A 1 92 ? 8.530 5.297 -14.062 1.00 95.06 92 ILE A N 1
ATOM 729 C CA . ILE A 1 92 ? 8.690 5.688 -15.472 1.00 95.06 92 ILE A CA 1
ATOM 730 C C . ILE A 1 92 ? 10.100 6.231 -15.733 1.00 95.06 92 ILE A C 1
ATOM 732 O O . ILE A 1 92 ? 10.689 5.926 -16.770 1.00 95.06 92 ILE A O 1
ATOM 736 N N . GLY A 1 93 ? 10.652 7.030 -14.816 1.00 93.88 93 GLY A N 1
ATOM 737 C CA . GLY A 1 93 ? 11.996 7.592 -14.946 1.00 93.88 93 GLY A CA 1
ATOM 738 C C . GLY A 1 93 ? 13.075 6.516 -15.075 1.00 93.88 93 GLY A C 1
ATOM 739 O O . GLY A 1 93 ? 13.934 6.619 -15.951 1.00 93.88 93 GLY A O 1
ATOM 740 N N . ILE A 1 94 ? 12.986 5.460 -14.263 1.00 94.19 94 ILE A N 1
ATOM 741 C CA . ILE A 1 94 ? 13.905 4.314 -14.315 1.00 94.19 94 ILE A CA 1
ATOM 742 C C . ILE A 1 94 ? 13.802 3.615 -15.675 1.00 94.19 94 ILE A C 1
ATOM 744 O O . ILE A 1 94 ? 14.806 3.482 -16.378 1.00 94.19 94 ILE A O 1
ATOM 748 N N . LEU A 1 95 ? 12.582 3.262 -16.092 1.00 95.00 95 LEU A N 1
ATOM 749 C CA . LEU A 1 95 ? 12.341 2.555 -17.354 1.00 95.00 95 LEU A CA 1
ATOM 750 C C . LEU A 1 95 ? 12.829 3.350 -18.576 1.00 95.00 95 LEU A C 1
ATOM 752 O O . LEU A 1 95 ? 13.351 2.777 -19.536 1.00 95.00 95 LEU A O 1
ATOM 756 N N . LEU A 1 96 ? 12.670 4.678 -18.556 1.00 95.69 96 LEU A N 1
ATOM 757 C CA . LEU A 1 96 ? 13.160 5.557 -19.619 1.00 95.69 96 LEU A CA 1
ATOM 758 C C . LEU A 1 96 ? 14.688 5.564 -19.699 1.00 95.69 96 LEU A C 1
ATOM 760 O O . LEU A 1 96 ? 15.238 5.542 -20.803 1.00 95.69 96 LEU A O 1
ATOM 764 N N . GLU A 1 97 ? 15.382 5.580 -18.562 1.00 95.00 97 GLU A N 1
ATOM 765 C CA . GLU A 1 97 ? 16.842 5.550 -18.553 1.00 95.00 97 GLU A CA 1
ATOM 766 C C . GLU A 1 97 ? 17.394 4.196 -19.020 1.00 95.00 97 GLU A C 1
ATOM 768 O O . GLU A 1 97 ? 18.340 4.155 -19.811 1.00 95.00 97 GLU A O 1
ATOM 773 N N . GLU A 1 98 ? 16.774 3.090 -18.610 1.00 95.25 98 GLU A N 1
ATOM 774 C CA . GLU A 1 98 ? 17.120 1.753 -19.105 1.00 95.25 98 GLU A CA 1
ATOM 775 C C . GLU A 1 98 ? 16.930 1.652 -20.621 1.00 95.25 98 GLU A C 1
ATOM 777 O O . GLU A 1 98 ? 17.820 1.189 -21.339 1.00 95.25 98 GLU A O 1
ATOM 782 N N . LYS A 1 99 ? 15.807 2.166 -21.141 1.00 94.50 99 LYS A N 1
ATOM 783 C CA . LYS A 1 99 ? 15.542 2.183 -22.585 1.00 94.50 99 LYS A CA 1
ATOM 784 C C . LYS A 1 99 ? 16.519 3.052 -23.363 1.00 94.50 99 LYS A C 1
ATOM 786 O O . LYS A 1 99 ? 16.912 2.683 -24.473 1.00 94.50 99 LYS A O 1
ATOM 791 N N . LYS A 1 100 ? 16.935 4.184 -22.796 1.00 95.44 100 LYS A N 1
ATOM 792 C CA . LYS A 1 100 ? 17.943 5.049 -23.410 1.00 95.44 100 LYS A CA 1
ATOM 793 C C . LYS A 1 100 ? 19.284 4.319 -23.531 1.00 95.44 100 LYS A C 1
ATOM 795 O O . LYS A 1 100 ? 19.814 4.231 -24.636 1.00 95.44 100 LYS A O 1
ATOM 800 N N . LYS A 1 101 ? 19.758 3.701 -22.442 1.00 95.25 101 LYS A N 1
ATOM 801 C CA . LYS A 1 101 ? 21.001 2.909 -22.428 1.00 95.25 101 LYS A CA 1
ATOM 802 C C . LYS A 1 101 ? 20.950 1.745 -23.420 1.00 95.25 101 LYS A C 1
ATOM 804 O O . LYS A 1 101 ? 21.901 1.539 -24.166 1.00 95.25 101 LYS A O 1
ATOM 809 N N . GLU A 1 102 ? 19.830 1.021 -23.483 1.00 94.56 102 GLU A N 1
ATOM 810 C CA . GLU A 1 102 ? 19.629 -0.064 -24.457 1.00 94.56 102 GLU A CA 1
ATOM 811 C C . GLU A 1 102 ? 19.745 0.436 -25.906 1.00 94.56 102 GLU A C 1
ATOM 813 O O . GLU 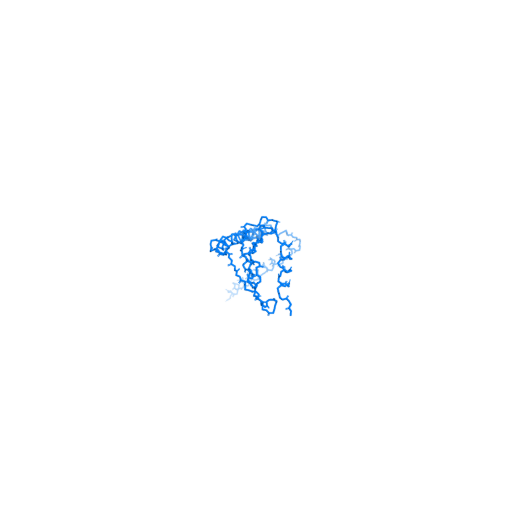A 1 102 ? 20.311 -0.242 -26.764 1.00 94.56 102 GLU A O 1
ATOM 818 N N . THR A 1 103 ? 19.231 1.633 -26.185 1.00 92.81 103 THR A N 1
ATOM 819 C CA . THR A 1 103 ? 19.295 2.233 -27.522 1.00 92.81 103 THR A CA 1
ATOM 820 C C . THR A 1 103 ? 20.720 2.660 -27.873 1.00 92.81 103 THR A C 1
ATOM 822 O O . THR A 1 103 ? 21.180 2.384 -28.977 1.00 92.81 103 THR A O 1
ATOM 825 N N . GLU A 1 104 ? 21.439 3.284 -26.938 1.00 94.31 104 GLU A N 1
ATOM 826 C CA . GLU A 1 104 ? 22.837 3.696 -27.128 1.00 94.31 104 GLU A CA 1
ATOM 827 C C . GLU A 1 104 ? 23.752 2.490 -27.397 1.00 94.31 104 GLU A C 1
ATOM 829 O O . GLU A 1 104 ? 24.560 2.525 -28.325 1.00 94.31 104 GLU A O 1
ATOM 834 N N . LEU A 1 105 ? 23.565 1.389 -26.660 1.00 95.12 105 LEU A N 1
ATOM 835 C CA . LEU A 1 105 ? 24.306 0.143 -26.879 1.00 95.12 105 LEU A CA 1
ATOM 836 C C . LEU A 1 105 ? 24.042 -0.457 -28.265 1.00 95.12 105 LEU A C 1
ATOM 838 O O . LEU A 1 105 ? 24.983 -0.852 -28.950 1.00 95.12 105 LEU A O 1
ATOM 842 N N . LYS A 1 106 ? 22.780 -0.474 -28.713 1.00 93.88 106 LYS A N 1
ATOM 843 C CA . LYS A 1 106 ? 22.428 -0.963 -30.055 1.00 93.88 106 LYS A CA 1
ATOM 844 C C . LYS A 1 106 ? 23.084 -0.141 -31.158 1.00 93.88 106 LYS A C 1
ATOM 846 O O . LYS A 1 106 ? 23.588 -0.716 -32.118 1.00 93.88 106 LYS A O 1
ATOM 851 N N . VAL A 1 107 ? 23.108 1.182 -31.008 1.00 94.75 107 VAL A N 1
ATOM 852 C CA . VAL A 1 107 ? 23.744 2.077 -31.982 1.00 94.75 107 VAL A CA 1
ATOM 853 C C . VAL A 1 107 ? 25.251 1.822 -32.062 1.00 94.75 107 VAL A C 1
ATOM 855 O O . VAL A 1 107 ? 25.790 1.751 -33.165 1.00 94.75 107 VAL A O 1
ATOM 858 N N . GLU A 1 108 ? 25.931 1.642 -30.926 1.00 93.81 108 GLU A N 1
ATOM 859 C CA . GLU A 1 108 ? 27.367 1.335 -30.918 1.00 93.81 108 GLU A CA 1
ATOM 860 C C . GLU A 1 108 ? 27.653 -0.043 -31.534 1.00 93.81 108 GLU A C 1
ATOM 862 O O . GLU A 1 108 ? 28.543 -0.174 -32.370 1.00 93.81 108 GLU A O 1
ATOM 867 N N . GLU A 1 109 ? 26.851 -1.061 -31.209 1.00 93.69 109 GLU A N 1
ATOM 868 C CA . GLU A 1 109 ? 26.965 -2.387 -31.826 1.00 93.69 109 GLU A CA 1
ATOM 869 C C . GLU A 1 109 ? 26.772 -2.347 -33.348 1.00 93.69 109 GLU A C 1
ATOM 871 O O . GLU A 1 109 ? 27.480 -3.036 -34.085 1.00 93.69 109 GLU A O 1
ATOM 876 N N . GLU A 1 110 ? 25.792 -1.586 -33.841 1.00 93.56 110 GLU A N 1
ATOM 877 C CA . GLU A 1 110 ? 25.562 -1.426 -35.279 1.00 93.56 110 GLU A CA 1
ATOM 878 C C . GLU A 1 110 ? 26.727 -0.704 -35.957 1.00 93.56 110 GLU A C 1
ATOM 880 O O . GLU A 1 110 ? 27.152 -1.105 -37.045 1.00 93.56 110 GLU A O 1
ATOM 885 N N . LYS A 1 111 ? 27.288 0.313 -35.299 1.00 92.69 111 LYS A N 1
ATOM 886 C CA . LYS A 1 111 ? 28.453 1.047 -35.786 1.00 92.69 111 LYS A CA 1
ATOM 887 C C . LYS A 1 111 ? 29.699 0.161 -35.838 1.00 92.69 111 LYS A C 1
ATOM 889 O O . LYS A 1 111 ? 30.349 0.114 -36.879 1.00 92.69 111 LYS A O 1
ATOM 894 N N . GLU A 1 112 ? 29.987 -0.610 -34.791 1.00 92.88 112 GLU A N 1
ATOM 895 C CA . GLU A 1 112 ? 31.122 -1.540 -34.778 1.00 92.88 112 GLU A CA 1
ATOM 896 C C . GLU A 1 112 ? 30.969 -2.619 -35.859 1.00 92.88 112 GLU A C 1
ATOM 898 O O . GLU A 1 112 ? 31.918 -2.922 -36.584 1.00 92.88 112 GLU A O 1
ATOM 903 N N . LYS A 1 113 ? 29.756 -3.159 -36.041 1.00 91.94 113 LYS A N 1
ATOM 904 C CA . LYS A 1 113 ? 29.459 -4.105 -37.129 1.00 91.94 113 LYS A CA 1
ATOM 905 C C . LYS A 1 113 ? 29.692 -3.461 -38.497 1.00 91.94 113 LYS A C 1
ATOM 907 O O . LYS A 1 113 ? 30.288 -4.101 -39.365 1.00 91.94 113 LYS A O 1
ATOM 912 N N . ALA A 1 114 ? 29.271 -2.212 -38.696 1.00 91.19 114 ALA A N 1
ATOM 913 C CA . ALA A 1 114 ? 29.510 -1.476 -39.935 1.00 91.19 114 ALA A CA 1
ATOM 914 C C . ALA A 1 114 ? 31.012 -1.243 -40.183 1.00 91.19 114 ALA A C 1
ATOM 916 O O . ALA A 1 114 ? 31.502 -1.560 -41.268 1.00 91.19 114 ALA A O 1
ATOM 917 N N . GLU A 1 115 ? 31.763 -0.798 -39.172 1.00 89.38 115 GLU A N 1
ATOM 918 C CA . GLU A 1 115 ? 33.215 -0.600 -39.255 1.00 89.38 115 GLU A CA 1
ATOM 919 C C . GLU A 1 115 ? 33.963 -1.920 -39.494 1.00 89.38 115 GLU A C 1
ATOM 921 O O . GLU A 1 115 ? 34.900 -1.962 -40.290 1.00 89.38 115 GLU A O 1
ATOM 926 N N . ALA A 1 116 ? 33.547 -3.025 -38.868 1.00 87.06 116 ALA A N 1
ATOM 927 C CA . ALA A 1 116 ? 34.122 -4.350 -39.095 1.00 87.06 116 ALA A CA 1
ATOM 928 C C . ALA A 1 116 ? 33.863 -4.845 -40.526 1.00 87.06 116 ALA A C 1
ATOM 930 O O . ALA A 1 116 ? 34.749 -5.429 -41.154 1.00 87.06 116 ALA A O 1
ATOM 931 N N . ILE A 1 117 ? 32.666 -4.588 -41.067 1.00 83.00 117 ILE A N 1
ATOM 932 C CA . ILE A 1 117 ? 32.343 -4.876 -42.468 1.00 83.00 117 ILE A CA 1
ATOM 933 C C . ILE A 1 117 ? 33.225 -4.036 -43.399 1.00 83.00 117 ILE A C 1
ATOM 935 O O . ILE A 1 117 ? 33.726 -4.565 -44.390 1.00 83.00 117 ILE A O 1
ATOM 939 N N . GLU A 1 118 ? 33.444 -2.754 -43.105 1.00 83.25 118 GLU A N 1
ATOM 940 C CA . GLU A 1 118 ? 34.323 -1.897 -43.904 1.00 83.25 118 GLU A CA 1
ATOM 941 C C . GLU A 1 118 ? 35.786 -2.319 -43.816 1.00 83.25 118 GLU A C 1
ATOM 943 O O . GLU A 1 118 ? 36.417 -2.507 -44.853 1.00 83.25 118 GLU A O 1
ATOM 948 N N . ARG A 1 119 ? 36.319 -2.570 -42.617 1.00 79.31 119 ARG A N 1
ATOM 949 C CA . ARG A 1 119 ? 37.686 -3.080 -42.434 1.00 79.31 119 ARG A CA 1
ATOM 950 C C . ARG A 1 119 ? 37.904 -4.373 -43.202 1.00 79.31 119 ARG A C 1
ATOM 952 O O . ARG A 1 119 ? 38.887 -4.457 -43.921 1.00 79.31 119 ARG A O 1
ATOM 959 N N . ARG A 1 120 ? 36.949 -5.309 -43.182 1.00 77.50 120 ARG A N 1
ATOM 960 C CA . ARG A 1 120 ? 37.011 -6.532 -44.004 1.00 77.50 120 ARG A CA 1
ATOM 961 C C . ARG A 1 120 ? 37.029 -6.270 -45.514 1.00 77.50 120 ARG A C 1
ATOM 963 O O . ARG A 1 120 ? 37.546 -7.100 -46.252 1.00 77.50 120 ARG A O 1
ATOM 970 N N . LYS A 1 121 ? 36.466 -5.153 -46.001 1.00 75.19 121 LYS A N 1
ATOM 971 C CA . LYS A 1 121 ? 36.597 -4.747 -47.417 1.00 75.19 121 LYS A CA 1
ATOM 972 C C . LYS A 1 121 ? 38.008 -4.236 -47.735 1.00 75.19 121 LYS A C 1
ATOM 974 O O . LYS A 1 121 ? 38.448 -4.388 -48.872 1.00 75.19 121 LYS A O 1
ATOM 979 N N . PHE A 1 122 ? 38.689 -3.620 -46.765 1.00 62.12 122 PHE A N 1
ATOM 980 C CA . PHE A 1 122 ? 40.034 -3.047 -46.916 1.00 62.12 122 PHE A CA 1
ATOM 981 C C . PHE A 1 122 ? 41.170 -4.020 -46.571 1.00 62.12 122 PHE A C 1
ATOM 983 O O . PHE A 1 122 ? 42.256 -3.909 -47.140 1.00 62.12 122 PHE A O 1
ATOM 990 N N . GLU A 1 123 ? 40.931 -4.984 -45.680 1.00 62.59 123 GLU A N 1
ATOM 991 C CA . GLU A 1 123 ? 41.770 -6.160 -45.455 1.00 62.59 123 GLU A CA 1
ATOM 992 C C . GLU A 1 123 ? 41.721 -7.006 -46.730 1.00 62.59 123 GLU A C 1
ATOM 994 O O . GLU A 1 123 ? 40.880 -7.887 -46.899 1.00 62.59 123 GLU A O 1
ATOM 999 N N . GLY A 1 124 ? 42.574 -6.664 -47.697 1.00 62.50 124 GLY A N 1
ATOM 1000 C CA . GLY A 1 124 ? 42.647 -7.366 -48.970 1.00 62.50 124 GLY A CA 1
ATOM 1001 C C . GLY A 1 124 ? 42.738 -8.880 -48.767 1.00 62.50 124 GLY A C 1
ATOM 1002 O O . GLY A 1 124 ? 43.379 -9.370 -47.839 1.00 62.50 124 GLY A O 1
ATOM 1003 N N . ILE A 1 125 ? 42.099 -9.640 -49.655 1.00 65.81 125 ILE A N 1
ATOM 1004 C CA . ILE A 1 125 ? 42.157 -11.102 -49.629 1.00 65.81 125 ILE A CA 1
ATOM 1005 C C . ILE A 1 125 ? 43.619 -11.509 -49.848 1.00 65.81 125 ILE A C 1
ATOM 1007 O O . ILE A 1 125 ? 44.158 -11.309 -50.938 1.00 65.81 125 ILE A O 1
ATOM 1011 N N . ILE A 1 126 ? 44.266 -12.086 -48.831 1.00 61.00 126 ILE A N 1
ATOM 1012 C CA . ILE A 1 126 ? 45.576 -12.721 -49.000 1.00 61.00 126 ILE A CA 1
ATOM 1013 C C . ILE A 1 126 ? 45.438 -13.800 -50.069 1.00 61.00 126 ILE A C 1
ATOM 1015 O O . ILE A 1 126 ? 44.717 -14.789 -49.915 1.00 61.00 126 ILE A O 1
ATOM 1019 N N . VAL A 1 127 ? 46.109 -13.572 -51.193 1.00 59.31 127 VAL A N 1
ATOM 1020 C CA . VAL A 1 127 ? 46.084 -14.477 -52.332 1.00 59.31 127 VAL A CA 1
ATOM 1021 C C . VAL A 1 127 ? 46.917 -15.703 -51.971 1.00 59.31 127 VAL A C 1
ATOM 1023 O O . VAL A 1 127 ? 48.142 -15.700 -52.071 1.00 59.31 127 VAL A O 1
ATOM 1026 N N . THR A 1 128 ? 46.250 -16.764 -51.524 1.00 72.69 128 THR A N 1
ATOM 1027 C CA . THR A 1 128 ? 46.862 -18.090 -51.403 1.00 72.69 128 THR A CA 1
ATOM 1028 C C . THR A 1 128 ? 47.019 -18.713 -52.797 1.00 72.69 128 THR A C 1
ATOM 1030 O O . THR A 1 128 ? 46.314 -18.316 -53.731 1.00 72.69 128 THR A O 1
ATOM 1033 N N . PRO A 1 129 ? 47.903 -19.712 -52.987 1.00 75.38 129 PRO A N 1
ATOM 1034 C CA . PRO A 1 129 ? 48.053 -20.399 -54.275 1.00 75.38 129 PRO A CA 1
ATOM 1035 C C . PRO A 1 129 ? 46.733 -20.973 -54.816 1.00 75.38 129 PRO A C 1
ATOM 1037 O O . PRO A 1 129 ? 46.533 -21.044 -56.026 1.00 75.38 129 PRO A O 1
ATOM 1040 N N . GLU A 1 130 ? 45.822 -21.355 -53.922 1.00 75.12 130 GLU A N 1
ATOM 1041 C CA . GLU A 1 130 ? 44.501 -21.884 -54.259 1.00 75.12 130 GLU A CA 1
ATOM 1042 C C . GLU A 1 130 ? 43.536 -20.773 -54.703 1.00 75.12 130 GLU A C 1
ATOM 1044 O O . GLU A 1 130 ? 42.954 -20.863 -55.786 1.00 75.12 130 GLU A O 1
ATOM 1049 N N . SER A 1 131 ? 43.470 -19.658 -53.964 1.00 76.25 131 SER A N 1
ATOM 1050 C CA . SER A 1 131 ? 42.697 -18.471 -54.363 1.00 76.25 131 SER A CA 1
ATOM 1051 C C . SER A 1 131 ? 43.214 -17.854 -55.667 1.00 76.25 131 SER A C 1
ATOM 1053 O O . SER A 1 131 ? 42.424 -17.416 -56.506 1.00 76.25 131 SER A O 1
ATOM 1055 N N . PHE A 1 132 ? 44.534 -17.880 -55.891 1.00 77.94 132 PHE A N 1
ATOM 1056 C CA . PHE A 1 132 ? 45.138 -17.467 -57.156 1.00 77.94 132 PHE A CA 1
ATOM 1057 C C . PHE A 1 132 ? 44.722 -18.376 -58.309 1.00 77.94 132 PHE A C 1
ATOM 1059 O O . PHE A 1 132 ? 44.454 -17.870 -59.392 1.00 77.94 132 PHE A O 1
ATOM 1066 N N . ARG A 1 133 ? 44.639 -19.699 -58.107 1.00 78.88 133 ARG A N 1
ATOM 1067 C CA . ARG A 1 133 ? 44.190 -20.638 -59.151 1.00 78.88 133 ARG A CA 1
ATOM 1068 C C . ARG A 1 133 ? 42.732 -20.406 -59.527 1.00 78.88 133 ARG A C 1
ATOM 1070 O O . ARG A 1 133 ? 42.447 -20.362 -60.717 1.00 78.88 133 ARG A O 1
ATOM 1077 N N . ILE A 1 134 ? 41.848 -20.174 -58.553 1.00 83.19 134 ILE A N 1
ATOM 1078 C CA . ILE A 1 134 ? 40.432 -19.853 -58.814 1.00 83.19 134 ILE A CA 1
ATOM 1079 C C . ILE A 1 134 ? 40.306 -18.532 -59.582 1.00 83.19 134 ILE A C 1
ATOM 1081 O O . ILE A 1 134 ? 39.560 -18.439 -60.558 1.00 83.19 134 ILE A O 1
ATOM 1085 N N . TRP A 1 135 ? 41.047 -17.500 -59.173 1.00 84.56 135 TRP A N 1
ATOM 1086 C CA . TRP A 1 135 ? 41.063 -16.229 -59.896 1.00 84.56 135 TRP A CA 1
ATOM 1087 C C . TRP A 1 135 ? 41.651 -16.377 -61.304 1.00 84.56 135 TRP A C 1
ATOM 1089 O O . TRP A 1 135 ? 41.081 -15.876 -62.271 1.00 84.56 135 TRP A O 1
ATOM 1099 N N . LYS A 1 136 ? 42.758 -17.112 -61.436 1.00 85.38 136 LYS A N 1
ATOM 1100 C CA . LYS A 1 136 ? 43.450 -17.339 -62.704 1.00 85.38 136 LYS A CA 1
ATOM 1101 C C . LYS A 1 136 ? 42.598 -18.134 -63.682 1.00 85.38 136 LYS A C 1
ATOM 1103 O O . LYS A 1 136 ? 42.556 -17.775 -64.846 1.00 85.38 136 LYS A O 1
ATOM 1108 N N . GLU A 1 137 ? 41.858 -19.133 -63.218 1.00 87.00 137 GLU A N 1
ATOM 1109 C CA . GLU A 1 137 ? 40.911 -19.875 -64.051 1.00 87.00 137 GLU A CA 1
ATOM 1110 C C . GLU A 1 137 ? 39.786 -18.973 -64.578 1.00 87.00 137 GLU A C 1
ATOM 1112 O O . GLU A 1 137 ? 39.463 -19.016 -65.767 1.00 87.00 137 GLU A O 1
ATOM 1117 N N . LYS A 1 138 ? 39.231 -18.092 -63.730 1.00 85.88 138 LYS A N 1
ATOM 1118 C CA . LYS A 1 138 ? 38.250 -17.087 -64.173 1.00 85.88 138 LYS A CA 1
ATOM 1119 C C . LYS A 1 138 ? 38.852 -16.125 -65.197 1.00 85.88 138 LYS A C 1
ATOM 1121 O O . LYS A 1 138 ? 38.235 -15.886 -66.229 1.00 85.88 138 LYS A O 1
ATOM 1126 N N . PHE A 1 139 ? 40.061 -15.629 -64.950 1.00 90.19 139 PHE A N 1
ATOM 1127 C CA . PHE A 1 139 ? 40.762 -14.715 -65.849 1.00 90.19 139 PHE A CA 1
ATOM 1128 C C . PHE A 1 139 ? 41.122 -15.362 -67.198 1.00 90.19 139 PHE A C 1
ATOM 1130 O O . PHE A 1 139 ? 40.909 -14.756 -68.249 1.00 90.19 139 PHE A O 1
ATOM 1137 N N . ASP A 1 140 ? 41.625 -16.599 -67.199 1.00 87.94 140 ASP A N 1
ATOM 1138 C CA . ASP A 1 140 ? 41.934 -17.357 -68.416 1.00 87.94 140 ASP A CA 1
ATOM 1139 C C . ASP A 1 140 ? 40.663 -17.645 -69.229 1.00 87.94 140 ASP A C 1
ATOM 1141 O O . ASP A 1 140 ? 40.661 -17.463 -70.449 1.00 87.94 140 ASP A O 1
ATOM 1145 N N . ASN A 1 141 ? 39.552 -17.995 -68.569 1.00 89.12 141 ASN A N 1
ATOM 1146 C CA . ASN A 1 141 ? 38.253 -18.136 -69.231 1.00 89.12 141 ASN A CA 1
ATOM 1147 C C . ASN A 1 141 ? 37.776 -16.814 -69.852 1.00 89.12 141 ASN A C 1
ATOM 1149 O O . ASN A 1 141 ? 37.306 -16.803 -70.992 1.00 89.12 141 ASN A O 1
ATOM 1153 N N . GLU A 1 142 ? 37.938 -15.691 -69.148 1.00 87.25 142 GLU A N 1
ATOM 1154 C CA . GLU A 1 142 ? 37.561 -14.366 -69.650 1.00 87.25 142 GLU A CA 1
ATOM 1155 C C . GLU A 1 142 ? 38.403 -13.963 -70.874 1.00 87.25 142 GLU A C 1
ATOM 1157 O O . GLU A 1 142 ? 37.868 -13.508 -71.891 1.00 87.25 142 GLU A O 1
ATOM 1162 N N 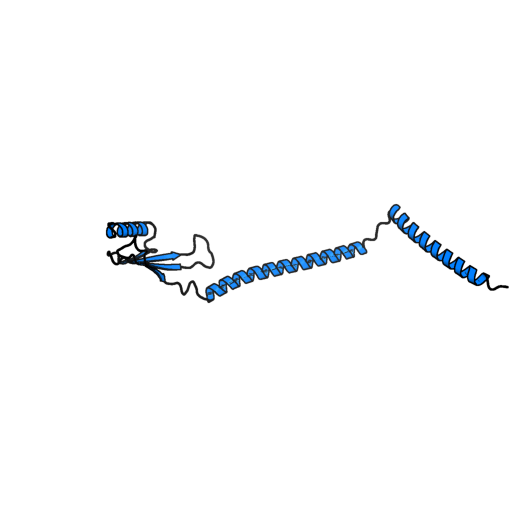. ARG A 1 143 ? 39.720 -14.219 -70.839 1.00 83.50 143 ARG A N 1
ATOM 1163 C CA . ARG A 1 143 ? 40.616 -13.989 -71.983 1.00 83.50 143 ARG A CA 1
ATOM 1164 C C . ARG A 1 143 ? 40.295 -14.894 -73.163 1.00 83.50 143 ARG A C 1
ATOM 1166 O O . ARG A 1 143 ? 40.303 -14.419 -74.298 1.00 83.50 143 ARG A O 1
ATOM 1173 N N . LYS A 1 144 ? 39.997 -16.169 -72.920 1.00 83.50 144 LYS A N 1
ATOM 1174 C CA . LYS A 1 144 ? 39.620 -17.117 -73.972 1.00 83.50 144 LYS A CA 1
ATOM 1175 C C . LYS A 1 144 ? 38.323 -16.692 -74.661 1.00 83.50 144 LYS A C 1
ATOM 1177 O O . LYS A 1 144 ? 38.280 -16.636 -75.887 1.00 83.50 144 LYS A O 1
ATOM 1182 N N . ALA A 1 145 ? 37.314 -16.281 -73.894 1.00 83.62 145 ALA A N 1
ATOM 1183 C CA . ALA A 1 145 ? 36.068 -15.753 -74.442 1.00 83.62 145 ALA A CA 1
ATOM 1184 C C . ALA A 1 145 ? 36.286 -14.466 -75.264 1.00 83.62 145 ALA A C 1
ATOM 1186 O O . ALA A 1 145 ? 35.631 -14.264 -76.290 1.00 83.62 145 ALA A O 1
ATOM 1187 N N . LEU A 1 146 ? 37.223 -13.602 -74.854 1.00 78.75 146 LEU A N 1
ATOM 1188 C CA . LEU A 1 146 ? 37.598 -12.407 -75.616 1.00 78.75 146 LEU A CA 1
ATOM 1189 C C . LEU A 1 146 ? 38.291 -12.761 -76.943 1.00 78.75 146 LEU A C 1
ATOM 1191 O O . LEU A 1 146 ? 38.018 -12.125 -77.961 1.00 78.75 146 LEU A O 1
ATOM 1195 N N . MET A 1 147 ? 39.164 -13.772 -76.943 1.00 75.19 147 MET A N 1
ATOM 1196 C CA . MET A 1 147 ? 39.853 -14.250 -78.147 1.00 75.19 147 MET A CA 1
ATOM 1197 C C . MET A 1 147 ? 38.878 -14.920 -79.115 1.00 75.19 147 MET A C 1
ATOM 1199 O O . MET A 1 147 ? 38.874 -14.564 -80.287 1.00 75.19 147 MET A O 1
ATOM 1203 N N . GLU A 1 148 ? 37.956 -15.756 -78.632 1.00 77.94 148 GLU A N 1
ATOM 1204 C CA . GLU A 1 148 ? 36.889 -16.325 -79.467 1.00 77.94 148 GLU A CA 1
ATOM 1205 C C . GLU A 1 148 ? 35.975 -15.251 -80.064 1.00 77.94 148 GLU A C 1
ATOM 1207 O O . GLU A 1 148 ? 35.548 -15.367 -81.213 1.00 77.94 148 GLU A O 1
ATOM 1212 N N . LYS A 1 149 ? 35.675 -14.184 -79.314 1.00 76.06 149 LYS A N 1
ATOM 1213 C CA . LYS A 1 149 ? 34.932 -13.035 -79.852 1.00 76.06 149 LYS A CA 1
ATOM 1214 C C . LYS A 1 149 ? 35.739 -12.286 -80.913 1.00 76.06 149 LYS A C 1
ATOM 1216 O O . LYS A 1 149 ? 35.158 -11.861 -81.906 1.00 76.06 149 LYS A O 1
ATOM 1221 N N . LYS A 1 150 ? 37.058 -12.144 -80.746 1.00 71.69 150 LYS A N 1
ATOM 1222 C CA . LYS A 1 150 ? 37.942 -11.525 -81.748 1.00 71.69 150 LYS A CA 1
ATOM 1223 C C . LYS A 1 150 ? 38.127 -12.392 -82.991 1.00 71.69 150 LYS A C 1
ATOM 1225 O O . LYS A 1 150 ? 38.134 -11.839 -84.082 1.00 71.69 150 LYS A O 1
ATOM 1230 N N . GLU A 1 151 ? 38.220 -13.711 -82.858 1.00 64.88 151 GLU A N 1
ATOM 1231 C CA . GLU A 1 151 ? 38.274 -14.639 -83.993 1.00 64.88 151 GLU A CA 1
ATOM 1232 C C . GLU A 1 151 ? 36.950 -14.668 -84.744 1.00 64.88 151 GLU A C 1
ATOM 1234 O O . GLU A 1 151 ? 36.950 -14.534 -85.962 1.00 64.88 151 GLU A O 1
ATOM 1239 N N . LYS A 1 152 ? 35.815 -14.724 -84.037 1.00 63.72 152 LYS A N 1
ATOM 1240 C CA . LYS A 1 152 ? 34.497 -14.592 -84.669 1.00 63.72 152 LYS A CA 1
ATOM 1241 C C . LYS A 1 152 ? 34.379 -13.244 -85.383 1.00 63.72 152 LYS A C 1
ATOM 1243 O O . LYS A 1 152 ? 34.024 -13.239 -86.554 1.00 63.72 152 LYS A O 1
ATOM 1248 N N . ASN A 1 153 ? 34.783 -12.131 -84.756 1.00 61.03 153 ASN A N 1
ATOM 1249 C CA . ASN A 1 153 ? 34.771 -10.800 -85.383 1.00 61.03 153 ASN A CA 1
ATOM 1250 C C . ASN A 1 153 ? 35.776 -10.634 -86.543 1.00 61.03 153 ASN A C 1
ATOM 1252 O O . ASN A 1 153 ? 35.495 -9.888 -87.482 1.00 61.03 153 ASN A O 1
ATOM 1256 N N . GLY A 1 154 ? 36.926 -11.308 -86.507 1.00 57.34 154 GLY A N 1
ATOM 1257 C CA . GLY A 1 154 ? 37.911 -11.326 -87.592 1.00 57.34 154 GLY A CA 1
ATOM 1258 C C . GLY A 1 154 ? 37.466 -12.198 -88.768 1.00 57.34 154 GLY A C 1
ATOM 1259 O O . GLY A 1 154 ? 37.666 -11.831 -89.924 1.00 57.34 154 GLY A O 1
ATOM 1260 N N . PHE A 1 155 ? 36.766 -13.299 -88.487 1.00 50.53 155 PHE A N 1
ATOM 1261 C CA . PHE A 1 155 ? 36.212 -14.201 -89.494 1.00 50.53 155 PHE A CA 1
ATOM 1262 C C . PHE A 1 155 ? 35.069 -13.549 -90.287 1.00 50.53 155 PHE A C 1
ATOM 1264 O O . PHE A 1 155 ? 35.011 -13.700 -91.506 1.00 50.53 155 PHE A O 1
ATOM 1271 N N . VAL A 1 156 ? 34.221 -12.724 -89.650 1.00 54.69 156 VAL A N 1
ATOM 1272 C CA . VAL A 1 156 ? 33.203 -11.937 -90.387 1.00 54.69 156 VAL A CA 1
ATOM 1273 C C . VAL A 1 156 ? 33.814 -10.883 -91.320 1.00 54.69 156 VAL A C 1
ATOM 1275 O O . VAL A 1 156 ? 33.194 -10.557 -92.329 1.00 54.69 156 VAL A O 1
ATOM 1278 N N . HIS A 1 157 ? 35.021 -10.374 -91.041 1.00 53.47 157 HIS A N 1
ATOM 1279 C CA . HIS A 1 157 ? 35.707 -9.430 -91.937 1.00 53.47 157 HIS A CA 1
ATOM 1280 C C . HIS A 1 157 ? 36.459 -10.129 -93.086 1.00 53.47 157 HIS A C 1
ATOM 1282 O O . HIS A 1 157 ? 36.657 -9.519 -94.133 1.00 53.47 157 HIS A O 1
ATOM 1288 N N . GLY A 1 158 ? 36.830 -11.407 -92.933 1.00 52.16 158 GLY A N 1
ATOM 1289 C CA . GLY A 1 158 ? 37.512 -12.202 -93.966 1.00 52.16 158 GLY A CA 1
ATOM 1290 C C . GLY A 1 158 ? 36.596 -12.844 -95.019 1.00 52.16 158 GLY A C 1
ATOM 1291 O O . GLY A 1 158 ? 37.074 -13.210 -96.088 1.00 52.16 158 GLY A O 1
ATOM 1292 N N . ILE A 1 159 ? 35.285 -12.959 -94.767 1.00 54.09 159 ILE A N 1
ATOM 1293 C CA . ILE A 1 159 ? 34.327 -13.546 -95.732 1.00 54.09 159 ILE A CA 1
ATOM 1294 C C . ILE A 1 159 ? 33.824 -12.519 -96.768 1.00 54.09 159 ILE A C 1
ATOM 1296 O O . ILE A 1 159 ? 33.174 -12.886 -97.743 1.00 54.09 159 ILE A O 1
ATOM 1300 N N . ARG A 1 160 ? 34.175 -11.231 -96.652 1.00 50.75 160 ARG A N 1
ATOM 1301 C CA . ARG A 1 160 ? 33.786 -10.202 -97.637 1.00 50.75 160 ARG A CA 1
ATOM 1302 C C . ARG A 1 160 ? 34.844 -9.968 -98.723 1.00 50.75 160 ARG A C 1
ATOM 1304 O O . ARG A 1 160 ? 35.083 -8.835 -99.124 1.00 50.75 160 ARG A O 1
ATOM 1311 N N . ALA A 1 161 ? 35.471 -11.043 -99.191 1.00 50.22 161 ALA A N 1
ATOM 1312 C CA . ALA A 1 161 ? 36.320 -11.040 -100.377 1.00 50.22 161 ALA A CA 1
ATOM 1313 C C . ALA A 1 161 ? 36.020 -12.274 -101.237 1.00 50.22 161 ALA A C 1
ATOM 1315 O O . ALA A 1 161 ? 36.773 -13.246 -101.248 1.00 50.22 161 ALA A O 1
ATOM 1316 N N . ARG A 1 162 ? 34.887 -12.236 -101.937 1.00 40.94 162 ARG A N 1
ATOM 1317 C CA . ARG A 1 162 ? 34.745 -12.765 -103.293 1.00 40.94 162 ARG A CA 1
ATOM 1318 C C . ARG A 1 162 ? 33.574 -12.095 -103.992 1.00 40.94 162 ARG A C 1
ATOM 1320 O O . ARG A 1 162 ? 32.574 -11.813 -103.296 1.00 40.94 162 ARG A O 1
#

Radius of gyration: 44.5 Å; chains: 1; bounding box: 71×35×131 Å

pLDDT: mean 83.25, std 13.22, range [40.94, 95.69]

Organism: Angiostrongylus cantonensis (NCBI:txid6313)